Protein AF-A0A8T6BS82-F1 (afdb_monomer_lite)

Sequence (100 aa):
ICDLIYPEELKMADHFEYEEDFETDDFDIKKNESEIYDENDDQMINSFEDLPVKIEFVLGKKIMNLYEIDELCAKRIISLLSESEKNIEIRVNGALTGYG

pLDDT: mean 75.32, std 18.34, range [44.88, 97.81]

Structure (mmCIF, N/CA/C/O backbone):
data_AF-A0A8T6BS82-F1
#
_entry.id   AF-A0A8T6BS82-F1
#
loop_
_atom_site.group_PDB
_atom_site.id
_atom_site.type_symbol
_atom_site.label_atom_id
_atom_site.label_alt_id
_atom_site.label_comp_id
_atom_site.label_asym_id
_atom_site.label_entity_id
_atom_site.label_seq_id
_atom_site.pdbx_PDB_ins_code
_atom_site.Cartn_x
_atom_site.Cartn_y
_atom_site.Cartn_z
_atom_site.occupancy
_atom_site.B_iso_or_equiv
_atom_site.auth_seq_id
_atom_site.auth_comp_id
_atom_site.auth_asym_id
_atom_site.auth_atom_id
_atom_site.pdbx_PDB_model_num
ATOM 1 N N . ILE A 1 1 ? 28.343 -10.511 42.261 1.00 46.09 1 ILE A N 1
ATOM 2 C CA . ILE A 1 1 ? 28.640 -11.283 41.035 1.00 46.09 1 ILE A CA 1
ATOM 3 C C . ILE A 1 1 ? 28.332 -12.717 41.411 1.00 46.09 1 ILE A C 1
ATOM 5 O O . ILE A 1 1 ? 28.963 -13.210 42.333 1.00 46.09 1 ILE A O 1
ATOM 9 N N . CYS A 1 2 ? 27.255 -13.278 40.866 1.00 44.88 2 CYS A N 1
ATOM 10 C CA . CYS A 1 2 ? 26.870 -14.663 41.122 1.00 44.88 2 CYS A CA 1
ATOM 11 C C . CYS A 1 2 ? 27.213 -15.460 39.870 1.00 44.88 2 CYS A C 1
ATOM 13 O O . CYS A 1 2 ? 26.758 -15.113 38.780 1.00 44.88 2 CYS A O 1
ATOM 15 N N . ASP A 1 3 ? 28.054 -16.468 40.059 1.00 50.34 3 ASP A N 1
ATOM 16 C CA . ASP A 1 3 ? 28.611 -17.311 39.014 1.00 50.34 3 ASP A CA 1
ATOM 17 C C . ASP A 1 3 ? 27.543 -18.257 38.448 1.00 50.34 3 ASP A C 1
ATOM 19 O O . ASP A 1 3 ? 26.811 -18.919 39.186 1.00 50.34 3 ASP A O 1
ATOM 23 N N . LEU A 1 4 ? 27.445 -18.298 37.118 1.00 54.22 4 LEU A N 1
ATOM 24 C CA . LEU A 1 4 ? 26.587 -19.222 36.381 1.00 54.22 4 LEU A CA 1
ATOM 25 C C . LEU A 1 4 ? 27.275 -20.590 36.324 1.00 54.22 4 LEU A C 1
ATOM 27 O O . LEU A 1 4 ? 28.248 -20.766 35.594 1.00 54.22 4 LEU A O 1
ATOM 31 N N . ILE A 1 5 ? 26.764 -21.559 37.082 1.00 57.06 5 ILE A N 1
ATOM 32 C CA . ILE A 1 5 ? 27.172 -22.963 36.975 1.00 57.06 5 ILE A CA 1
ATOM 33 C C . ILE A 1 5 ? 26.262 -23.629 35.935 1.00 57.06 5 ILE A C 1
ATOM 35 O O . ILE A 1 5 ? 25.075 -23.830 36.187 1.00 57.06 5 ILE A O 1
ATOM 39 N N . TYR A 1 6 ? 26.814 -23.951 34.764 1.00 58.41 6 TYR A N 1
ATOM 40 C CA . TYR A 1 6 ? 26.156 -24.791 33.760 1.00 58.41 6 TYR A CA 1
ATOM 41 C C . TYR A 1 6 ? 26.363 -26.269 34.121 1.00 58.41 6 TYR A C 1
ATOM 43 O O . TYR A 1 6 ? 27.517 -26.682 34.245 1.00 58.41 6 TYR A O 1
ATOM 51 N N . PRO A 1 7 ? 25.308 -27.085 34.281 1.00 58.47 7 PRO A N 1
ATOM 52 C CA . PRO A 1 7 ? 25.480 -28.527 34.381 1.00 58.47 7 PRO A CA 1
ATOM 53 C C . PRO A 1 7 ? 25.772 -29.133 32.996 1.00 58.47 7 PRO A C 1
ATOM 55 O O . PRO A 1 7 ? 25.099 -28.819 32.013 1.00 58.47 7 PRO A O 1
ATOM 58 N N . GLU A 1 8 ? 26.794 -29.990 32.941 1.00 57.78 8 GLU A N 1
ATOM 59 C CA . GLU A 1 8 ? 27.190 -30.794 31.780 1.00 57.78 8 GLU A CA 1
ATOM 60 C C . GLU A 1 8 ? 26.063 -31.743 31.320 1.00 57.78 8 GLU A C 1
ATOM 62 O O . GLU A 1 8 ? 25.429 -32.419 32.126 1.00 57.78 8 GLU A O 1
ATOM 67 N N . GLU A 1 9 ? 25.851 -31.778 30.000 1.00 58.44 9 GLU A N 1
ATOM 68 C CA . GLU A 1 9 ? 25.317 -32.874 29.173 1.00 58.44 9 GLU A CA 1
ATOM 69 C C . GLU A 1 9 ? 24.198 -33.771 29.754 1.00 58.44 9 GLU A C 1
ATOM 71 O O . GLU A 1 9 ? 24.444 -34.855 30.287 1.00 58.44 9 GLU A O 1
ATOM 76 N N . LEU A 1 10 ? 22.932 -33.421 29.490 1.00 45.31 10 LEU A N 1
ATOM 77 C CA . LEU A 1 10 ? 21.831 -34.392 29.537 1.00 45.31 10 LEU A CA 1
ATOM 78 C C . LEU A 1 10 ? 21.917 -35.332 28.319 1.00 45.31 10 LEU A C 1
ATOM 80 O O . LEU A 1 10 ? 21.406 -35.033 27.241 1.00 45.31 10 LEU A O 1
ATOM 84 N N . LYS A 1 11 ? 22.564 -36.488 28.489 1.00 53.97 11 LYS A N 1
ATOM 85 C CA . LYS A 1 11 ? 22.472 -37.612 27.546 1.00 53.97 11 LYS A CA 1
ATOM 86 C C . LYS A 1 11 ? 21.163 -38.358 27.791 1.00 53.97 11 LYS A C 1
ATOM 88 O O . LYS A 1 11 ? 21.076 -39.165 28.711 1.00 53.97 11 LYS A O 1
ATOM 93 N N . MET A 1 12 ? 20.149 -38.092 26.974 1.00 58.00 12 MET A N 1
ATOM 94 C CA . MET A 1 12 ? 18.968 -38.952 26.897 1.00 58.00 12 MET A CA 1
ATOM 95 C C . MET A 1 12 ? 19.274 -40.082 25.912 1.00 58.00 12 MET A C 1
ATOM 97 O O . MET A 1 12 ? 19.177 -39.908 24.701 1.00 58.00 12 MET A O 1
ATOM 101 N N . ALA A 1 13 ? 19.729 -41.220 26.434 1.00 56.56 13 ALA A N 1
ATOM 102 C CA . ALA A 1 13 ? 19.676 -42.476 25.703 1.00 56.56 13 ALA A CA 1
ATOM 103 C C . ALA A 1 13 ? 18.245 -43.001 25.831 1.00 56.56 13 ALA A C 1
ATOM 105 O O . ALA A 1 13 ? 17.881 -43.486 26.900 1.00 56.56 13 ALA A O 1
ATOM 106 N N . ASP A 1 14 ? 17.443 -42.861 24.776 1.00 51.56 14 ASP A N 1
ATOM 107 C CA . ASP A 1 14 ? 16.131 -43.500 24.710 1.00 51.56 14 ASP A CA 1
ATOM 108 C C . ASP A 1 14 ? 16.221 -44.695 23.759 1.00 51.56 14 ASP A C 1
ATOM 110 O O . ASP A 1 14 ? 16.439 -44.568 22.552 1.00 51.56 14 ASP A O 1
ATOM 114 N N . HIS A 1 15 ? 16.187 -45.876 24.362 1.00 56.19 15 HIS A N 1
ATOM 115 C CA . HIS A 1 15 ? 16.239 -47.168 23.705 1.00 56.19 15 HIS A CA 1
ATOM 116 C C . HIS A 1 15 ? 14.816 -47.489 23.234 1.00 56.19 15 HIS A C 1
ATOM 118 O O . HIS A 1 15 ? 14.034 -48.060 23.986 1.00 56.19 15 HIS A O 1
ATOM 124 N N . PHE A 1 16 ? 14.456 -47.085 22.014 1.00 52.03 16 PHE A N 1
ATOM 125 C CA . PHE A 1 16 ? 13.169 -47.462 21.423 1.00 52.03 16 PHE A CA 1
ATOM 126 C C . PHE A 1 16 ? 13.228 -48.927 20.958 1.00 52.03 16 PHE A C 1
ATOM 128 O O . PHE A 1 16 ? 13.821 -49.237 19.925 1.00 52.03 16 PHE A O 1
ATOM 135 N N . GLU A 1 17 ? 12.638 -49.831 21.743 1.00 46.16 17 GLU A N 1
ATOM 136 C CA . GLU A 1 17 ? 12.191 -51.141 21.258 1.00 46.16 17 GLU A CA 1
ATOM 137 C C . GLU A 1 17 ? 10.955 -50.914 20.374 1.00 46.16 17 GLU A C 1
ATOM 139 O O . GLU A 1 17 ? 9.948 -50.376 20.830 1.00 46.16 17 GLU A O 1
ATOM 144 N N . TYR A 1 18 ? 11.054 -51.271 19.093 1.00 59.06 18 TYR A N 1
ATOM 145 C CA . TYR A 1 18 ? 9.923 -51.287 18.169 1.00 59.06 18 TYR A CA 1
ATOM 146 C C . TYR A 1 18 ? 9.324 -52.686 18.169 1.00 59.06 18 TYR A C 1
ATOM 148 O O . TYR A 1 18 ? 9.927 -53.568 17.577 1.00 59.06 18 TYR A O 1
ATOM 156 N N . GLU A 1 19 ? 8.158 -52.875 18.776 1.00 55.31 19 GLU A N 1
ATOM 157 C CA . GLU A 1 19 ? 7.257 -53.985 18.452 1.00 55.31 19 GLU A CA 1
ATOM 158 C C . GLU A 1 19 ? 5.819 -53.548 18.776 1.00 55.31 19 GLU A C 1
ATOM 160 O O . GLU A 1 19 ? 5.469 -53.388 19.942 1.00 55.31 19 GLU A O 1
ATOM 165 N N . GLU A 1 20 ? 5.034 -53.269 17.735 1.00 52.03 20 GLU A N 1
ATOM 166 C CA . GLU A 1 20 ? 3.646 -53.725 17.547 1.00 52.03 20 GLU A CA 1
ATOM 167 C C . GLU A 1 20 ? 3.069 -53.033 16.303 1.00 52.03 20 GLU A C 1
ATOM 169 O O . GLU A 1 20 ? 2.631 -51.882 16.310 1.00 52.03 20 GLU A O 1
ATOM 174 N N . ASP A 1 21 ? 3.171 -53.774 15.205 1.00 53.72 21 ASP A N 1
ATOM 175 C CA . ASP A 1 21 ? 2.387 -53.771 13.974 1.00 53.72 21 ASP A CA 1
ATOM 176 C C . ASP A 1 21 ? 1.096 -52.928 14.013 1.00 53.72 21 ASP A C 1
ATOM 178 O O . ASP A 1 21 ? 0.014 -53.407 14.355 1.00 53.72 21 ASP A O 1
ATOM 182 N N . PHE A 1 22 ? 1.177 -51.671 13.572 1.00 53.53 22 PHE A N 1
ATOM 183 C CA . PHE A 1 22 ? -0.013 -50.980 13.086 1.00 53.53 22 PHE A CA 1
ATOM 184 C C . PHE A 1 22 ? -0.307 -51.515 11.688 1.00 53.53 22 PHE A C 1
ATOM 186 O O . PHE A 1 22 ? 0.430 -51.225 10.744 1.00 53.53 22 PHE A O 1
ATOM 193 N N . GLU A 1 23 ? -1.374 -52.308 11.571 1.00 53.38 23 GLU A N 1
ATOM 194 C CA . GLU A 1 23 ? -2.003 -52.643 10.297 1.00 53.38 23 GLU A CA 1
ATOM 195 C C . GLU A 1 23 ? -2.150 -51.350 9.485 1.00 53.38 23 GLU A C 1
ATOM 197 O O . GLU A 1 23 ? -2.925 -50.454 9.831 1.00 53.38 23 GLU A O 1
ATOM 202 N N . THR A 1 24 ? -1.356 -51.211 8.423 1.00 54.75 24 THR A N 1
ATOM 203 C CA . THR A 1 24 ? -1.597 -50.189 7.414 1.00 54.75 24 THR A CA 1
ATOM 204 C C . THR A 1 24 ? -2.863 -50.613 6.694 1.00 54.75 24 THR A C 1
ATOM 206 O O . THR A 1 24 ? -2.805 -51.401 5.751 1.00 54.75 24 THR A O 1
ATOM 209 N N . ASP A 1 25 ? -4.005 -50.134 7.185 1.00 50.62 25 ASP A N 1
ATOM 210 C CA . ASP A 1 25 ? -5.229 -50.067 6.401 1.00 50.62 25 ASP A CA 1
ATOM 211 C C . ASP A 1 25 ? -4.835 -49.406 5.079 1.00 50.62 25 ASP A C 1
ATOM 213 O O . ASP A 1 25 ? -4.411 -48.245 5.051 1.00 50.62 25 ASP A O 1
ATOM 217 N N . ASP A 1 26 ? -4.883 -50.200 4.012 1.00 56.75 26 ASP A N 1
ATOM 218 C CA . ASP A 1 26 ? -4.566 -49.832 2.638 1.00 56.75 26 ASP A CA 1
ATOM 219 C C . ASP A 1 26 ? -5.613 -48.797 2.196 1.00 56.75 26 ASP A C 1
ATOM 221 O O . ASP A 1 26 ? -6.595 -49.076 1.507 1.00 56.75 26 ASP A O 1
ATOM 225 N N . PHE A 1 27 ? -5.461 -47.560 2.670 1.00 58.50 27 PHE A N 1
ATOM 226 C CA . PHE A 1 27 ? -6.095 -46.420 2.051 1.00 58.50 27 PHE A CA 1
ATOM 227 C C . PHE A 1 27 ? -5.423 -46.306 0.694 1.00 58.50 27 PHE A C 1
ATOM 229 O O . PHE A 1 27 ? -4.325 -45.761 0.585 1.00 58.50 27 PHE A O 1
ATOM 236 N N . ASP A 1 28 ? -6.098 -46.842 -0.325 1.00 56.09 28 ASP A N 1
ATOM 237 C CA . ASP A 1 28 ? -5.875 -46.561 -1.737 1.00 56.09 28 ASP A CA 1
ATOM 238 C C . ASP A 1 28 ? -5.930 -45.037 -1.950 1.00 56.09 28 ASP A C 1
ATOM 240 O O . ASP A 1 28 ? -6.906 -44.464 -2.450 1.00 56.09 28 ASP A O 1
ATOM 244 N N . ILE A 1 29 ? -4.859 -44.343 -1.566 1.00 57.59 29 ILE A N 1
ATOM 245 C CA . ILE A 1 29 ? -4.543 -43.012 -2.038 1.00 57.59 29 ILE A CA 1
ATOM 246 C C . ILE A 1 29 ? -4.178 -43.257 -3.488 1.00 57.59 29 ILE A C 1
ATOM 248 O O . ILE A 1 29 ? -3.024 -43.503 -3.840 1.00 57.59 29 ILE A O 1
ATOM 252 N N . LYS A 1 30 ? -5.197 -43.236 -4.351 1.00 53.34 30 LYS A N 1
ATOM 253 C CA . LYS A 1 30 ? -4.992 -43.019 -5.774 1.00 53.34 30 LYS A CA 1
ATOM 254 C C . LYS A 1 30 ? -4.125 -41.777 -5.854 1.00 53.34 30 LYS A C 1
ATOM 256 O O . LYS A 1 30 ? -4.620 -40.681 -5.606 1.00 53.34 30 LYS A O 1
ATOM 261 N N . LYS A 1 31 ? -2.836 -41.974 -6.132 1.00 53.53 31 LYS A N 1
ATOM 262 C CA . LYS A 1 31 ? -1.886 -40.924 -6.464 1.00 53.53 31 LYS A CA 1
ATOM 263 C C . LYS A 1 31 ? -2.460 -40.258 -7.703 1.00 53.53 31 LYS A C 1
ATOM 265 O O . LYS A 1 31 ? -2.268 -40.704 -8.829 1.00 53.53 31 LYS A O 1
ATOM 270 N N . ASN A 1 32 ? -3.286 -39.255 -7.471 1.00 52.28 32 ASN A N 1
ATOM 271 C CA . ASN A 1 32 ? -3.673 -38.294 -8.464 1.00 52.28 32 ASN A CA 1
ATOM 272 C C . ASN A 1 32 ? -2.388 -37.548 -8.799 1.00 52.28 32 ASN A C 1
ATOM 274 O O . ASN A 1 32 ? -2.055 -36.537 -8.195 1.00 52.28 32 ASN A O 1
ATOM 278 N N . GLU A 1 33 ? -1.657 -38.075 -9.780 1.00 51.97 33 GLU A N 1
ATOM 279 C CA . GLU A 1 33 ? -0.653 -37.343 -10.551 1.00 51.97 33 GLU A CA 1
ATOM 280 C C . GLU A 1 33 ? -1.354 -36.270 -11.401 1.00 51.97 33 GLU A C 1
ATOM 282 O O . GLU A 1 33 ? -1.120 -36.141 -12.597 1.00 51.97 33 GLU A O 1
ATOM 287 N N . SER A 1 34 ? -2.265 -35.500 -10.798 1.00 55.53 34 SER A N 1
ATOM 288 C CA . SER A 1 34 ? -2.602 -34.194 -11.325 1.00 55.53 34 SER A CA 1
ATOM 289 C C . SER A 1 34 ? -1.369 -33.343 -11.072 1.00 55.53 34 SER A C 1
ATOM 291 O O . SER A 1 34 ? -1.230 -32.734 -10.011 1.00 55.53 34 SER A O 1
ATOM 293 N N . GLU A 1 35 ? -0.439 -33.375 -12.023 1.00 58.09 35 GLU A N 1
ATOM 294 C CA . GLU A 1 35 ? 0.437 -32.246 -12.286 1.00 58.09 35 GLU A CA 1
ATOM 295 C C . GLU A 1 35 ? -0.466 -31.012 -12.244 1.00 58.09 35 GLU A C 1
ATOM 297 O O . GLU A 1 35 ? -1.376 -30.857 -13.063 1.00 58.09 35 GLU A O 1
ATOM 302 N N . ILE A 1 36 ? -0.327 -30.210 -11.190 1.00 61.41 36 ILE A N 1
ATOM 303 C CA . ILE A 1 36 ? -0.988 -28.915 -11.133 1.00 61.41 36 ILE A CA 1
ATOM 304 C C . ILE A 1 36 ? -0.216 -28.083 -12.149 1.00 61.41 36 ILE A C 1
ATOM 306 O O . ILE A 1 36 ? 0.811 -27.501 -11.818 1.00 61.41 36 ILE A O 1
ATOM 310 N N . TYR A 1 37 ? -0.658 -28.120 -13.404 1.00 50.94 37 TYR A N 1
ATOM 311 C CA . TYR A 1 37 ? -0.264 -27.137 -14.396 1.00 50.94 37 TYR A CA 1
ATOM 312 C C . TYR A 1 37 ? -0.779 -25.797 -13.871 1.00 50.94 37 TYR A C 1
ATOM 314 O 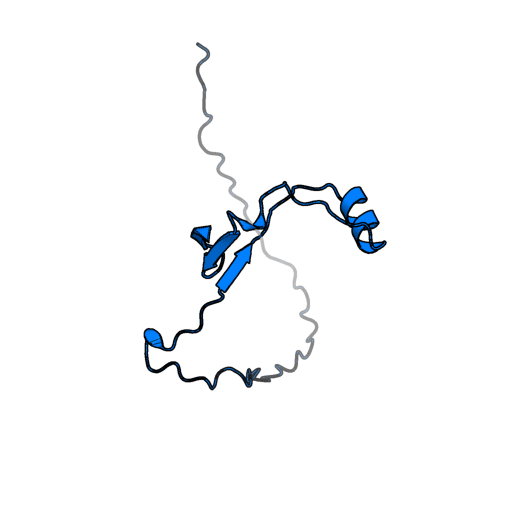O . TYR A 1 37 ? -1.983 -25.536 -13.902 1.00 50.94 37 TYR A O 1
ATOM 322 N N . ASP A 1 38 ? 0.111 -24.986 -13.303 1.00 59.06 38 ASP A N 1
ATOM 323 C CA . ASP A 1 38 ? -0.191 -23.576 -13.115 1.00 59.06 38 ASP A CA 1
ATOM 324 C C . ASP A 1 38 ? -0.236 -22.976 -14.519 1.00 59.06 38 ASP A C 1
ATOM 326 O O . ASP A 1 38 ? 0.777 -22.898 -15.204 1.00 59.06 38 ASP A O 1
ATOM 330 N N . GLU A 1 39 ? -1.417 -22.580 -14.987 1.00 58.69 39 GLU A N 1
ATOM 331 C CA . GLU A 1 39 ? -1.585 -21.924 -16.292 1.00 58.69 39 GLU A CA 1
ATOM 332 C C . GLU A 1 39 ? -0.756 -20.617 -16.402 1.00 58.69 39 GLU A C 1
ATOM 334 O O . GLU A 1 39 ? -0.668 -20.027 -17.478 1.00 58.69 39 GLU A O 1
ATOM 339 N N . ASN A 1 40 ? -0.131 -20.161 -15.305 1.00 58.78 40 ASN A N 1
ATOM 340 C CA . ASN A 1 40 ? 0.803 -19.036 -15.262 1.00 58.78 40 ASN A CA 1
ATOM 341 C C . ASN A 1 40 ? 2.291 -19.414 -15.406 1.00 58.78 40 ASN A C 1
ATOM 343 O O . ASN A 1 40 ? 3.107 -18.498 -15.523 1.00 58.78 40 ASN A O 1
ATOM 347 N N . ASP A 1 41 ? 2.666 -20.699 -15.423 1.00 56.34 41 ASP A N 1
ATOM 348 C CA . ASP A 1 41 ? 4.079 -21.124 -15.525 1.00 56.34 41 ASP A CA 1
ATOM 349 C C . ASP A 1 41 ? 4.707 -20.814 -16.902 1.00 56.34 41 ASP A C 1
ATOM 351 O O . ASP A 1 41 ? 5.928 -20.835 -17.066 1.00 56.34 41 ASP A O 1
ATOM 355 N N . ASP A 1 42 ? 3.890 -20.458 -17.897 1.00 59.91 42 ASP A N 1
ATOM 356 C CA . ASP A 1 42 ? 4.331 -20.226 -19.277 1.00 59.91 42 ASP A CA 1
ATOM 357 C C . ASP A 1 42 ? 4.840 -18.799 -19.559 1.00 59.91 42 ASP A C 1
ATOM 359 O O . ASP A 1 42 ? 5.218 -18.483 -20.694 1.00 59.91 42 ASP A O 1
ATOM 363 N N . GLN A 1 43 ? 4.900 -17.906 -18.562 1.00 65.19 43 GLN A N 1
ATOM 364 C CA . GLN A 1 43 ? 5.594 -16.627 -18.747 1.00 65.19 43 GLN A CA 1
ATOM 365 C C . GLN A 1 43 ? 7.107 -16.843 -18.671 1.00 65.19 43 GLN A C 1
ATOM 367 O O . GLN A 1 43 ? 7.742 -16.620 -17.644 1.00 65.19 43 GLN A O 1
ATOM 372 N N . MET A 1 44 ? 7.698 -17.262 -19.795 1.00 75.31 44 MET A N 1
ATOM 373 C CA . MET A 1 44 ? 9.150 -17.294 -19.965 1.00 75.31 44 MET A CA 1
ATOM 374 C C . MET A 1 44 ? 9.730 -15.890 -19.755 1.00 75.31 44 MET A C 1
ATOM 376 O O . MET A 1 44 ? 9.659 -15.027 -20.633 1.00 75.31 44 MET A O 1
ATOM 380 N N . ILE A 1 45 ? 10.326 -15.670 -18.584 1.00 81.44 45 ILE A N 1
ATOM 381 C CA . ILE A 1 45 ? 11.106 -14.473 -18.273 1.00 81.44 45 ILE A CA 1
ATOM 382 C C . ILE A 1 45 ? 12.457 -14.617 -18.976 1.00 81.44 45 ILE A C 1
ATOM 384 O O . ILE A 1 45 ? 13.305 -15.412 -18.572 1.00 81.44 45 ILE A O 1
ATOM 388 N N . ASN A 1 46 ? 12.645 -13.863 -20.058 1.00 83.25 46 ASN A N 1
ATOM 389 C CA . ASN A 1 46 ? 13.825 -13.981 -20.920 1.00 83.25 46 ASN A CA 1
ATOM 390 C C . ASN A 1 46 ? 14.984 -13.064 -20.486 1.00 83.25 46 ASN A C 1
ATOM 392 O O . ASN A 1 46 ? 16.107 -13.225 -20.966 1.00 83.25 46 ASN A O 1
ATOM 396 N N . SER A 1 47 ? 14.728 -12.114 -19.580 1.00 90.44 47 SER A N 1
ATOM 397 C CA . SER A 1 47 ? 15.705 -11.157 -19.056 1.00 90.44 47 SER A CA 1
ATOM 398 C C . SER A 1 47 ? 15.381 -10.761 -17.614 1.00 90.44 47 SER A C 1
ATOM 400 O O . SER A 1 47 ? 14.226 -10.758 -17.201 1.00 90.44 47 SER A O 1
ATOM 402 N N . PHE A 1 48 ? 16.397 -10.353 -16.848 1.00 89.19 48 PHE A N 1
ATOM 403 C CA . PHE A 1 48 ? 16.200 -9.766 -15.515 1.00 89.19 48 PHE A CA 1
ATOM 404 C C . PHE A 1 48 ? 15.361 -8.478 -15.562 1.00 89.19 48 PHE A C 1
ATOM 406 O O . PHE A 1 48 ? 14.654 -8.163 -14.611 1.00 89.19 48 PHE A O 1
ATOM 413 N N . GLU A 1 49 ? 15.420 -7.748 -16.677 1.00 90.12 49 GLU A N 1
ATOM 414 C CA . GLU A 1 49 ? 14.620 -6.539 -16.905 1.00 90.12 49 GLU A CA 1
ATOM 415 C C . GLU A 1 49 ? 13.122 -6.842 -17.056 1.00 90.12 49 GLU A C 1
ATOM 417 O O . GLU A 1 49 ? 12.295 -5.982 -16.761 1.00 90.12 49 GLU A O 1
ATOM 422 N N . ASP A 1 50 ? 12.779 -8.072 -17.449 1.00 88.50 50 ASP A N 1
ATOM 423 C CA . ASP A 1 50 ? 11.397 -8.522 -17.626 1.00 88.50 50 ASP A CA 1
ATOM 424 C C . ASP A 1 50 ? 10.794 -9.065 -16.323 1.00 88.50 50 ASP A C 1
ATOM 426 O O . ASP A 1 50 ? 9.629 -9.461 -16.301 1.00 88.50 50 ASP A O 1
ATOM 430 N N . LEU A 1 51 ? 11.572 -9.113 -15.232 1.00 91.38 51 LEU A N 1
ATOM 431 C CA . LEU A 1 51 ? 11.114 -9.649 -13.957 1.00 91.38 51 LEU A CA 1
ATOM 432 C C . LEU A 1 51 ? 10.047 -8.715 -13.356 1.00 91.38 51 LEU A C 1
ATOM 434 O O . LEU A 1 51 ? 10.374 -7.592 -12.953 1.00 91.38 51 LEU A O 1
ATOM 438 N N . PRO A 1 52 ? 8.778 -9.149 -13.242 1.00 91.88 52 PRO A N 1
ATOM 439 C CA . PRO A 1 52 ? 7.751 -8.316 -12.644 1.00 91.88 52 PRO A CA 1
ATOM 440 C C . PRO A 1 52 ? 8.061 -8.080 -11.165 1.00 91.88 52 PRO A C 1
ATOM 442 O O . PRO A 1 52 ? 8.384 -9.000 -10.410 1.00 91.88 52 PRO A O 1
ATOM 445 N N . VAL A 1 53 ? 7.922 -6.830 -10.731 1.00 94.94 53 VAL A N 1
ATOM 446 C CA . VAL A 1 53 ? 8.063 -6.440 -9.326 1.00 94.94 53 VAL A CA 1
ATOM 447 C C . VAL A 1 53 ? 6.781 -5.795 -8.825 1.00 94.94 53 VAL A C 1
ATOM 449 O O . VAL A 1 53 ? 6.109 -5.048 -9.536 1.00 94.94 53 VAL A O 1
ATOM 452 N N . LYS A 1 54 ? 6.444 -6.062 -7.566 1.00 97.00 54 LYS A N 1
ATOM 453 C CA . LYS A 1 54 ? 5.327 -5.420 -6.886 1.00 97.00 54 LYS A CA 1
ATOM 454 C C . LYS A 1 54 ? 5.782 -4.060 -6.368 1.00 97.00 54 LYS A C 1
ATOM 456 O O . LYS A 1 54 ? 6.673 -3.986 -5.523 1.00 97.00 54 LYS A O 1
ATOM 461 N N . ILE A 1 55 ? 5.140 -2.997 -6.840 1.00 97.06 55 ILE A N 1
ATOM 462 C CA . ILE A 1 55 ? 5.329 -1.638 -6.323 1.00 97.06 55 ILE A CA 1
ATOM 463 C C . ILE A 1 55 ? 4.137 -1.274 -5.436 1.00 97.06 55 ILE A C 1
ATOM 465 O O . ILE A 1 55 ? 2.988 -1.447 -5.836 1.00 97.06 55 ILE A O 1
ATOM 469 N N . GLU A 1 56 ? 4.403 -0.765 -4.235 1.00 97.81 56 GLU A N 1
ATOM 470 C CA . GLU A 1 56 ? 3.388 -0.322 -3.276 1.00 97.81 56 GLU A CA 1
ATOM 471 C C . GLU A 1 56 ? 3.632 1.132 -2.864 1.00 97.81 56 GLU A C 1
ATOM 473 O O . GLU A 1 56 ? 4.760 1.517 -2.553 1.00 97.81 56 GLU A O 1
ATOM 478 N N . PHE A 1 57 ? 2.556 1.918 -2.813 1.00 96.38 57 PHE A N 1
ATOM 479 C CA . PHE A 1 57 ? 2.553 3.300 -2.334 1.00 96.38 57 PHE A CA 1
ATOM 480 C C . PHE A 1 57 ? 1.807 3.348 -1.003 1.00 96.38 57 PHE A C 1
ATOM 482 O O . PHE A 1 57 ? 0.593 3.137 -0.957 1.00 96.38 57 PHE A O 1
ATOM 489 N N . VAL A 1 58 ? 2.524 3.585 0.094 1.00 94.94 58 VAL A N 1
ATOM 490 C CA . VAL A 1 58 ? 1.944 3.560 1.440 1.00 94.94 58 VAL A CA 1
ATOM 491 C C . VAL A 1 58 ? 1.773 4.982 1.945 1.00 94.94 58 VAL A C 1
ATOM 493 O O . VAL A 1 58 ? 2.740 5.660 2.281 1.00 94.94 58 VAL A O 1
ATOM 496 N N . LEU A 1 59 ? 0.513 5.408 2.033 1.00 93.75 59 LEU A N 1
ATOM 497 C CA . LEU A 1 59 ? 0.140 6.727 2.541 1.00 93.75 59 LEU A CA 1
ATOM 498 C C . LEU A 1 59 ? 0.279 6.826 4.071 1.00 93.75 59 LEU A C 1
ATOM 500 O O . LEU A 1 59 ? 0.464 7.905 4.615 1.00 93.75 59 LEU A O 1
ATOM 504 N N . GLY A 1 60 ? 0.191 5.705 4.788 1.00 89.81 60 GLY A N 1
ATOM 505 C CA . GLY A 1 60 ? 0.380 5.679 6.233 1.00 89.81 60 GLY A CA 1
ATOM 506 C C . GLY A 1 60 ? 0.275 4.275 6.813 1.00 89.81 60 GLY A C 1
ATOM 507 O O . GLY A 1 60 ? -0.286 3.368 6.200 1.00 89.81 60 GLY A O 1
ATOM 508 N N . LYS A 1 61 ? 0.819 4.099 8.018 1.00 89.44 61 LYS A N 1
ATOM 509 C CA . LYS A 1 61 ? 0.741 2.855 8.791 1.00 89.44 61 LYS A CA 1
ATOM 510 C C . LYS A 1 61 ? 0.203 3.163 10.175 1.00 89.44 61 LYS A C 1
ATOM 512 O O . LYS A 1 61 ? 0.594 4.156 10.786 1.00 89.44 61 LYS A O 1
ATOM 517 N N . LYS A 1 62 ? -0.667 2.297 10.686 1.00 89.00 62 LYS A N 1
ATOM 518 C CA . LYS A 1 62 ? -1.230 2.434 12.027 1.00 89.00 62 LYS A CA 1
ATOM 519 C C . LYS A 1 62 ? -1.348 1.063 12.680 1.00 89.00 62 LYS A C 1
ATOM 521 O O . LYS A 1 62 ? -1.876 0.137 12.076 1.00 89.00 62 LYS A O 1
ATOM 526 N N . ILE A 1 63 ? -0.847 0.953 13.907 1.00 90.81 63 ILE A N 1
ATOM 527 C CA . ILE A 1 63 ? -1.058 -0.221 14.758 1.00 90.81 63 ILE A CA 1
ATOM 528 C C . ILE A 1 63 ? -2.443 -0.076 15.397 1.00 90.81 63 ILE A C 1
ATOM 530 O O . ILE A 1 63 ? -2.772 0.999 15.899 1.00 90.81 63 ILE A O 1
ATOM 534 N N . MET A 1 64 ? -3.246 -1.136 15.351 1.00 90.56 64 MET A N 1
ATOM 535 C CA . MET A 1 64 ? -4.610 -1.184 15.885 1.00 90.56 64 MET A CA 1
ATOM 536 C C . MET A 1 64 ? -4.833 -2.494 16.636 1.00 90.56 64 MET A C 1
ATOM 538 O O . MET A 1 64 ? -4.180 -3.497 16.343 1.00 90.56 64 MET A O 1
ATOM 542 N N . ASN A 1 65 ? -5.758 -2.491 17.591 1.00 93.25 65 ASN A N 1
ATOM 543 C CA . ASN A 1 65 ? -6.224 -3.715 18.241 1.00 93.25 65 ASN A CA 1
ATOM 544 C C . ASN A 1 65 ? -7.396 -4.360 17.474 1.00 93.25 65 ASN A C 1
ATOM 546 O O . ASN A 1 65 ? -7.960 -3.762 16.561 1.00 93.25 65 ASN A O 1
ATOM 550 N N . LEU A 1 66 ? -7.780 -5.581 17.863 1.00 93.75 66 LEU A N 1
ATOM 551 C CA . LEU A 1 66 ? -8.837 -6.338 17.178 1.00 93.75 66 LEU A CA 1
ATOM 552 C C . LEU A 1 66 ? -10.210 -5.641 17.209 1.00 93.75 66 LEU A C 1
ATOM 554 O O . LEU A 1 66 ? -10.902 -5.649 16.198 1.00 93.75 66 LEU A O 1
ATOM 558 N N . TYR A 1 67 ? -10.573 -4.970 18.308 1.00 90.81 67 TYR A N 1
ATOM 559 C CA . TYR A 1 67 ? -11.842 -4.235 18.393 1.00 90.81 67 TYR A CA 1
ATOM 560 C C . TYR A 1 67 ? -11.892 -3.058 17.411 1.00 90.81 67 TYR A C 1
ATOM 562 O O . TYR A 1 67 ? -12.915 -2.806 16.782 1.00 90.81 67 TYR A O 1
ATOM 570 N N . GLU A 1 68 ? -10.778 -2.341 17.245 1.00 89.12 68 GLU A N 1
ATOM 571 C CA . GLU A 1 68 ? -10.684 -1.245 16.273 1.00 89.12 68 GLU A CA 1
ATOM 572 C C . GLU A 1 68 ? -10.809 -1.747 14.824 1.00 89.12 68 GLU A C 1
ATOM 574 O O . GLU A 1 68 ? -11.354 -1.041 13.973 1.00 89.12 68 GLU A O 1
ATOM 579 N N . ILE A 1 69 ? -10.337 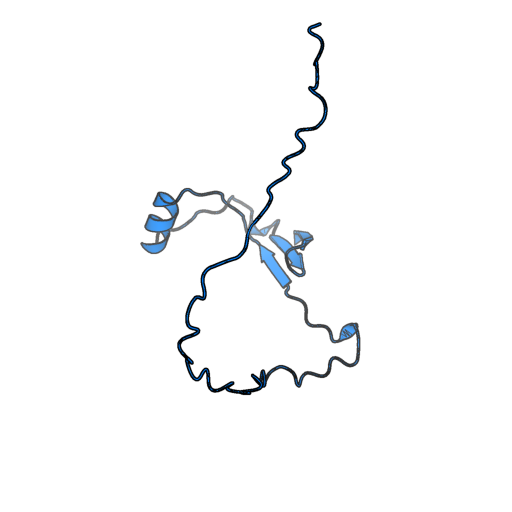-2.966 14.544 1.00 91.75 69 ILE A N 1
ATOM 580 C CA . ILE A 1 69 ? -10.500 -3.620 13.239 1.00 91.75 69 ILE A CA 1
ATOM 581 C C . ILE A 1 69 ? -11.962 -4.029 13.003 1.00 91.75 69 ILE A C 1
ATOM 583 O O . ILE A 1 69 ? -12.477 -3.809 11.906 1.00 91.75 69 ILE A O 1
ATOM 587 N N . ASP A 1 70 ? -12.662 -4.542 14.016 1.00 89.69 70 ASP A N 1
ATOM 588 C CA . ASP A 1 70 ? -14.093 -4.866 13.902 1.00 89.69 70 ASP A CA 1
ATOM 589 C C . ASP A 1 70 ? -14.934 -3.619 13.587 1.00 89.69 70 ASP A C 1
ATOM 591 O O . ASP A 1 70 ? -15.824 -3.646 12.732 1.00 89.69 70 ASP A O 1
ATOM 595 N N . GLU A 1 71 ? -14.615 -2.483 14.211 1.00 85.12 71 GLU A N 1
ATOM 596 C CA . GLU A 1 71 ? -15.264 -1.208 13.894 1.00 85.12 71 GLU A CA 1
ATOM 597 C C . GLU A 1 71 ? -14.936 -0.704 12.480 1.00 85.12 71 GLU A C 1
ATOM 599 O O . GLU A 1 71 ? -15.776 -0.063 11.839 1.00 85.12 71 GLU A O 1
ATOM 604 N N . LEU A 1 72 ? -13.743 -0.999 11.954 1.00 87.75 72 LEU A N 1
ATOM 605 C CA . LEU A 1 72 ? -13.385 -0.664 10.575 1.00 87.75 72 LEU 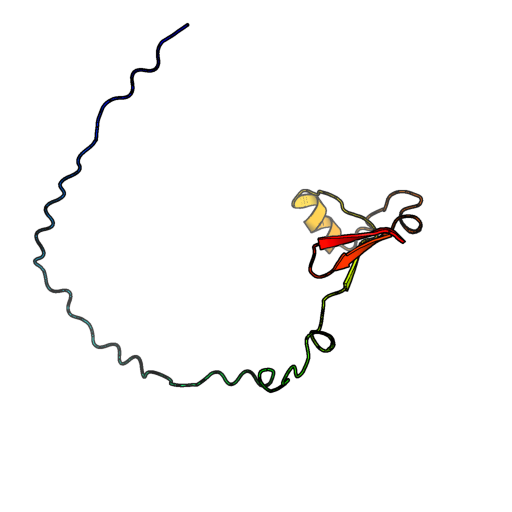A CA 1
ATOM 606 C C . LEU A 1 72 ? -14.268 -1.412 9.569 1.00 87.75 72 LEU A C 1
ATOM 608 O O . LEU A 1 72 ? -14.757 -0.811 8.608 1.00 87.75 72 LEU A O 1
ATOM 612 N N . CYS A 1 73 ? -14.546 -2.693 9.830 1.00 84.06 73 CYS A N 1
ATOM 613 C CA . CYS A 1 73 ? -15.484 -3.497 9.043 1.00 84.06 73 CYS A CA 1
ATOM 614 C C . CYS A 1 73 ? -16.898 -2.885 9.023 1.00 84.06 73 CYS A C 1
ATOM 616 O O . CYS A 1 73 ? -17.624 -3.024 8.037 1.00 84.06 73 CYS A O 1
ATOM 618 N N . ALA A 1 74 ? -17.266 -2.118 10.055 1.00 89.81 74 ALA A N 1
ATOM 619 C CA . ALA A 1 74 ? -18.512 -1.357 10.129 1.00 89.81 74 ALA A CA 1
ATOM 620 C C . ALA A 1 74 ? -18.471 0.004 9.391 1.00 89.81 74 ALA A C 1
ATOM 622 O O . ALA A 1 74 ? -19.314 0.868 9.638 1.00 89.81 74 ALA A O 1
ATOM 623 N N . LYS A 1 75 ? -17.536 0.192 8.445 1.00 87.12 75 LYS A N 1
ATOM 624 C CA . LYS A 1 75 ? -17.354 1.402 7.613 1.00 87.12 75 LYS A CA 1
ATOM 625 C C . LYS A 1 75 ? -16.879 2.640 8.383 1.00 87.12 75 LYS A C 1
ATOM 627 O O . LYS A 1 75 ? -17.142 3.771 7.963 1.00 87.12 75 LYS A O 1
ATOM 632 N N . ARG A 1 76 ? -16.166 2.459 9.499 1.00 85.31 76 ARG A N 1
ATOM 633 C CA . ARG A 1 76 ? -15.535 3.579 10.210 1.00 85.31 76 ARG A CA 1
ATOM 634 C C . ARG A 1 76 ? -14.413 4.190 9.361 1.00 85.31 76 ARG A C 1
ATOM 636 O O . ARG A 1 76 ? -13.626 3.481 8.746 1.00 85.31 76 ARG A O 1
ATOM 643 N N . ILE A 1 77 ? -14.320 5.519 9.337 1.00 86.75 77 ILE A N 1
ATOM 644 C CA . ILE A 1 77 ? -13.240 6.232 8.638 1.00 86.75 77 ILE A CA 1
ATOM 645 C C . ILE A 1 77 ? -11.987 6.239 9.519 1.00 86.75 77 ILE A C 1
ATOM 647 O O . ILE A 1 77 ? -12.052 6.623 10.688 1.00 86.75 77 ILE A O 1
ATOM 651 N N . ILE A 1 78 ? -10.839 5.871 8.944 1.00 84.62 78 ILE A N 1
ATOM 652 C CA . ILE A 1 78 ? -9.531 6.024 9.588 1.00 84.62 78 ILE A CA 1
ATOM 653 C C . ILE A 1 78 ? -8.906 7.325 9.107 1.00 84.62 78 ILE A C 1
ATOM 655 O O . ILE A 1 78 ? -8.563 7.469 7.935 1.00 84.62 78 ILE A O 1
ATOM 659 N N . SER A 1 79 ? -8.732 8.267 10.027 1.00 85.94 79 SER A N 1
ATOM 660 C CA . SER A 1 79 ? -7.965 9.477 9.755 1.00 85.94 79 SER A CA 1
ATOM 661 C C . SER A 1 79 ? -6.481 9.148 9.614 1.00 85.94 79 SER A C 1
ATOM 663 O O . SER A 1 79 ? -5.907 8.436 10.443 1.00 85.94 79 SER A O 1
ATOM 665 N N . LEU A 1 80 ? -5.869 9.707 8.577 1.00 84.88 80 LEU A N 1
ATOM 666 C CA . LEU A 1 80 ? -4.424 9.725 8.388 1.00 84.88 80 LEU A CA 1
ATOM 667 C C . LEU A 1 80 ? -3.834 10.984 9.033 1.00 84.88 80 LEU A C 1
ATOM 669 O O . LEU A 1 80 ? -4.570 11.913 9.378 1.00 84.88 80 LEU A O 1
ATOM 673 N N . LEU A 1 81 ? -2.515 11.007 9.226 1.00 83.44 81 LEU A N 1
ATOM 674 C CA . LEU A 1 81 ? -1.833 12.207 9.709 1.00 83.44 81 LEU A CA 1
ATOM 675 C C . LEU A 1 81 ? -1.943 13.312 8.657 1.00 83.44 81 LEU A C 1
ATOM 677 O O . LEU A 1 81 ? -1.917 13.041 7.454 1.00 83.44 81 LEU A O 1
ATOM 681 N N . SER A 1 82 ? -2.040 14.558 9.110 1.00 82.81 82 SER A N 1
ATOM 682 C CA . SER A 1 82 ? -1.946 15.705 8.211 1.00 82.81 82 SER A CA 1
ATOM 683 C C . SER A 1 82 ? -0.653 15.626 7.401 1.00 82.81 82 SER A C 1
ATOM 685 O O . SER A 1 82 ? 0.387 15.272 7.952 1.00 82.81 82 SER A O 1
ATOM 687 N N . GLU A 1 83 ? -0.725 15.976 6.117 1.00 86.75 83 GLU A N 1
ATOM 688 C CA . GLU A 1 83 ? 0.418 15.985 5.195 1.00 86.75 83 GLU A CA 1
ATOM 689 C C . GLU A 1 83 ? 0.9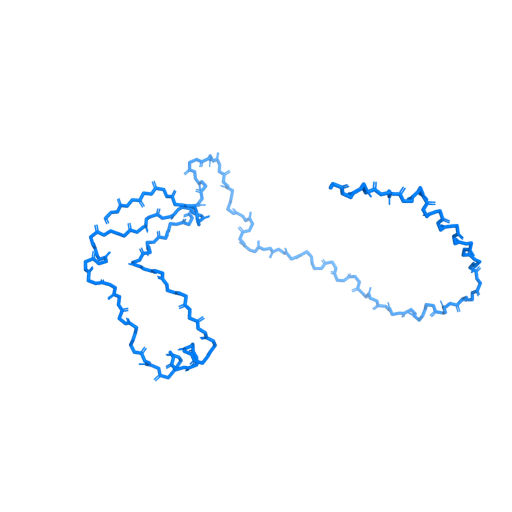76 14.604 4.814 1.00 86.75 83 GLU A C 1
ATOM 691 O O . GLU A 1 83 ? 2.049 14.521 4.216 1.00 86.75 83 GLU A O 1
ATOM 696 N N . SER A 1 84 ? 0.256 13.515 5.107 1.00 85.38 84 SER A N 1
ATOM 697 C CA . SER A 1 84 ? 0.649 12.158 4.685 1.00 85.38 84 SER A CA 1
ATOM 698 C C . SER A 1 84 ? 0.856 12.052 3.169 1.00 85.38 84 SER A C 1
ATOM 700 O O . SER A 1 84 ? 1.710 11.306 2.702 1.00 85.38 84 SER A O 1
ATOM 702 N N . GLU A 1 85 ? 0.117 12.842 2.390 1.00 87.44 85 GLU A N 1
ATOM 703 C CA . GLU A 1 85 ? 0.240 12.925 0.936 1.00 87.44 85 GLU A CA 1
ATOM 704 C C . GLU A 1 85 ? 1.575 13.499 0.444 1.00 87.44 85 GLU A C 1
ATOM 706 O O . GLU A 1 85 ? 1.887 13.350 -0.732 1.00 87.44 85 GLU A O 1
ATOM 711 N N . LYS A 1 86 ? 2.352 14.153 1.318 1.00 89.69 86 LYS A N 1
ATOM 712 C CA . LYS A 1 86 ? 3.667 14.728 0.990 1.00 89.69 86 LYS A CA 1
ATOM 713 C C . LYS A 1 86 ? 4.831 13.783 1.292 1.00 89.69 86 LYS A C 1
ATOM 715 O O . LYS A 1 86 ? 5.982 14.177 1.122 1.00 89.69 86 LYS A O 1
ATOM 720 N N . ASN A 1 87 ? 4.546 12.614 1.864 1.00 91.25 87 ASN A N 1
ATOM 721 C CA . ASN A 1 87 ? 5.565 11.675 2.313 1.00 91.25 87 ASN A CA 1
ATOM 722 C C . ASN A 1 87 ? 5.114 10.228 2.097 1.00 91.25 87 ASN A C 1
ATOM 724 O O . ASN A 1 87 ? 5.053 9.425 3.032 1.00 91.25 87 ASN A O 1
ATOM 728 N N . ILE A 1 88 ? 4.758 9.908 0.856 1.00 95.00 88 ILE A N 1
ATOM 729 C CA . ILE A 1 88 ? 4.280 8.580 0.484 1.00 95.00 88 ILE A CA 1
ATOM 730 C C . ILE A 1 88 ? 5.480 7.636 0.454 1.00 95.00 88 ILE A C 1
ATOM 732 O O . ILE A 1 88 ? 6.419 7.848 -0.310 1.00 95.00 88 ILE A O 1
ATOM 736 N N . GLU A 1 89 ? 5.459 6.568 1.254 1.00 96.31 89 GLU A N 1
ATOM 737 C CA . GLU A 1 89 ? 6.499 5.542 1.157 1.00 96.31 89 GLU A CA 1
ATOM 738 C C . GLU A 1 89 ? 6.329 4.751 -0.145 1.00 96.31 89 GLU A C 1
ATOM 740 O O . GLU A 1 89 ? 5.265 4.181 -0.401 1.00 96.31 89 GLU A O 1
ATOM 745 N N . ILE A 1 90 ? 7.402 4.640 -0.922 1.00 97.44 90 ILE A N 1
ATOM 746 C CA . ILE A 1 90 ? 7.464 3.806 -2.122 1.00 97.44 90 ILE A CA 1
ATOM 747 C C . ILE A 1 90 ? 8.211 2.525 -1.763 1.00 97.44 90 ILE A C 1
ATOM 749 O O . ILE A 1 90 ? 9.372 2.565 -1.335 1.00 97.44 90 ILE A O 1
ATOM 753 N N . ARG A 1 91 ? 7.54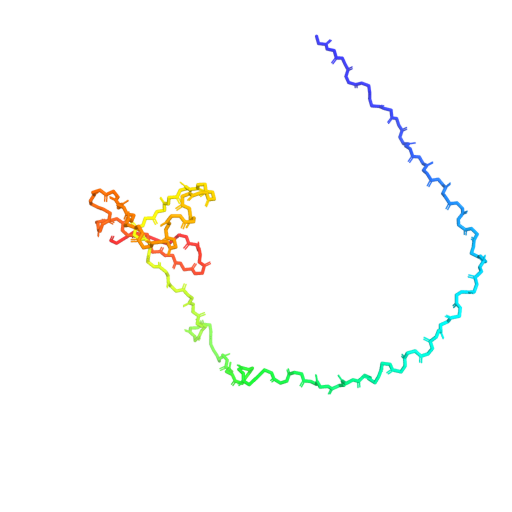2 1.381 -1.923 1.00 97.81 91 ARG A N 1
ATOM 754 C CA . ARG A 1 91 ? 8.088 0.066 -1.576 1.00 97.81 91 ARG A CA 1
ATOM 755 C C . ARG A 1 91 ? 8.126 -0.853 -2.788 1.00 97.81 91 ARG A C 1
ATOM 757 O O . ARG A 1 91 ? 7.165 -0.913 -3.548 1.00 97.81 91 ARG A O 1
ATOM 764 N N . VAL A 1 92 ? 9.216 -1.598 -2.929 1.00 97.81 92 VAL A N 1
ATOM 765 C CA . VAL A 1 92 ? 9.404 -2.619 -3.966 1.00 97.81 92 VAL A CA 1
ATOM 766 C C . VAL A 1 92 ? 9.468 -3.976 -3.283 1.00 97.81 92 VAL A C 1
ATOM 768 O O . VAL A 1 92 ? 10.324 -4.190 -2.427 1.00 97.81 92 VAL A O 1
ATOM 771 N N . ASN A 1 93 ? 8.546 -4.883 -3.612 1.00 96.56 93 ASN A N 1
ATOM 772 C CA . ASN A 1 93 ? 8.418 -6.201 -2.977 1.00 96.56 93 ASN A CA 1
ATOM 773 C C . ASN A 1 93 ? 8.453 -6.119 -1.435 1.00 96.56 93 ASN A C 1
ATOM 775 O O . ASN A 1 93 ? 9.092 -6.920 -0.757 1.00 96.56 93 ASN A O 1
ATOM 779 N N . GLY A 1 94 ? 7.800 -5.098 -0.873 1.00 9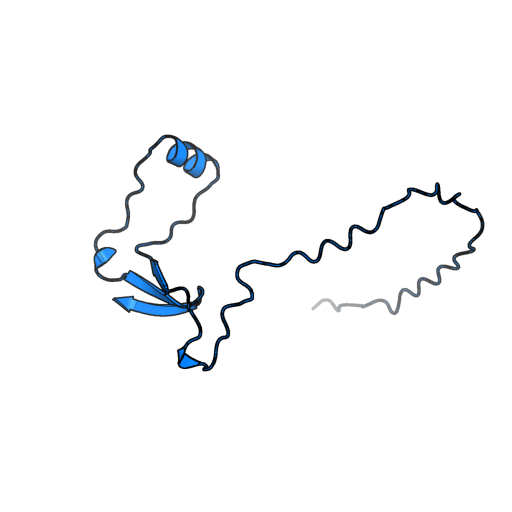5.81 94 GLY A N 1
ATOM 780 C CA . GLY A 1 94 ? 7.754 -4.845 0.566 1.00 95.81 94 GLY A CA 1
ATOM 781 C C . GLY A 1 94 ? 8.981 -4.141 1.162 1.00 95.81 94 GLY A C 1
ATOM 782 O O . GLY A 1 94 ? 8.886 -3.685 2.303 1.00 95.81 94 GLY A O 1
ATOM 783 N N . ALA A 1 95 ? 10.091 -3.967 0.439 1.00 97.56 95 ALA A N 1
ATOM 784 C CA . ALA A 1 95 ? 11.256 -3.203 0.895 1.00 97.56 95 ALA A CA 1
ATOM 785 C C . ALA A 1 95 ? 11.066 -1.700 0.644 1.00 97.56 95 ALA A C 1
ATOM 787 O O . ALA A 1 95 ? 10.607 -1.307 -0.422 1.00 97.56 95 ALA A O 1
ATOM 788 N N . LEU A 1 96 ? 11.411 -0.847 1.616 1.00 97.25 96 LEU A N 1
ATOM 789 C CA . LEU A 1 96 ? 11.351 0.609 1.440 1.00 97.25 96 LEU A CA 1
ATOM 790 C C . LEU A 1 96 ? 12.459 1.065 0.483 1.00 97.25 96 LEU A C 1
ATOM 792 O O . LEU A 1 96 ? 13.634 0.832 0.760 1.00 97.25 96 LEU A O 1
ATOM 796 N N . THR A 1 97 ? 12.081 1.740 -0.601 1.00 97.38 97 THR A N 1
ATOM 797 C CA . THR A 1 97 ? 13.013 2.206 -1.640 1.00 97.38 97 THR A CA 1
ATOM 798 C C . THR A 1 97 ? 13.090 3.728 -1.710 1.00 97.38 97 THR A C 1
ATOM 800 O O . THR A 1 97 ? 14.124 4.265 -2.101 1.00 97.38 97 THR A O 1
ATOM 803 N N . GLY A 1 98 ? 12.045 4.443 -1.286 1.00 96.31 98 GLY A N 1
ATOM 804 C CA . GLY A 1 98 ? 12.073 5.902 -1.250 1.00 96.31 98 GLY A CA 1
ATOM 805 C C . GLY A 1 98 ? 10.787 6.535 -0.737 1.00 96.31 98 GLY A C 1
ATOM 806 O O . GLY A 1 98 ? 9.901 5.845 -0.229 1.00 96.31 98 GLY A O 1
ATOM 807 N N . TYR A 1 99 ? 10.717 7.854 -0.899 1.00 95.25 99 TYR A N 1
ATOM 808 C CA . TYR A 1 99 ? 9.569 8.691 -0.562 1.00 95.25 99 TYR A CA 1
ATOM 809 C C . TYR A 1 99 ? 9.209 9.582 -1.754 1.00 95.25 99 TYR A C 1
ATOM 811 O O . TYR A 1 99 ? 10.106 9.971 -2.511 1.00 95.25 99 TYR A O 1
ATOM 819 N N . GLY A 1 100 ? 7.920 9.884 -1.915 1.00 89.88 100 GLY A N 1
ATOM 820 C CA . GLY A 1 100 ? 7.375 10.761 -2.955 1.00 89.88 100 GLY A CA 1
ATOM 821 C C . GLY A 1 100 ? 6.328 11.730 -2.432 1.00 89.88 100 GLY A C 1
ATOM 822 O O . GLY A 1 100 ? 5.811 11.498 -1.312 1.00 89.88 100 GLY A O 1
#

Organism: Escherichia coli (NCBI:txid562)

Foldseek 3Di:
DDDDDDDDDDDPPDDDDDDDDDPPPPPPPVPPPPPVPPVPPPPPPPDPVSDDKDKDWALDDDDDDPVVVVVVVVVDDDDDDPPSVQFIFIDINNHTDGTD

InterPro domains:
  IPR001543 Flagellar motor switch protein FliN-like, C-terminal domain [PF01052] (48-100)
  IPR036429 SpoA-like superfamily [G3DSA:2.30.330.10] (36-100)
  IPR036429 SpoA-like superfamily [SSF101801] (43-100)

Radius of gyration: 28.47 Å; chains: 1; bounding box: 47×70×62 Å

Secondary structure (DSSP, 8-state):
-----PPP------------------------------TTTT----SGGG----EEEES------HHHHHHHHTT---PPPTTGGGSPEEEETTEEEEE-